Protein AF-A0A8C3X727-F1 (afdb_monomer)

Solvent-accessible surface area (backbone atoms only — not comparable to full-atom values): 5582 Å² total; per-residue (Å²): 142,80,85,74,77,73,68,79,65,77,76,72,66,66,58,40,81,41,79,46,68,51,88,85,69,78,75,52,66,49,81,46,80,42,54,63,90,53,77,89,86,83,81,93,72,91,64,68,66,64,55,50,53,54,52,51,51,49,56,50,51,56,52,51,58,63,72,74,55,81,79,79,84,81,90,80,86,88,82,131

pLDDT: mean 77.81, std 15.09, range [47.38, 94.81]

Structure (mmCIF, N/CA/C/O backbone):
data_AF-A0A8C3X727-F1
#
_entry.id   AF-A0A8C3X727-F1
#
loop_
_atom_site.group_PDB
_atom_site.id
_atom_site.type_symbol
_atom_site.label_atom_id
_atom_site.label_alt_id
_atom_site.label_comp_id
_atom_site.label_asym_id
_atom_site.label_entity_id
_atom_site.label_seq_id
_atom_site.pdbx_PDB_ins_code
_atom_site.Cartn_x
_atom_site.Cartn_y
_atom_site.Cartn_z
_atom_site.occupancy
_atom_site.B_iso_or_equiv
_atom_site.auth_seq_id
_atom_site.auth_comp_id
_atom_site.auth_asym_id
_atom_site.auth_atom_id
_atom_site.pdbx_PDB_model_num
ATOM 1 N N . MET A 1 1 ? -22.806 -7.699 48.076 1.00 60.16 1 MET A N 1
ATOM 2 C CA . MET A 1 1 ? -21.389 -7.896 47.706 1.00 60.16 1 MET A CA 1
ATOM 3 C C . MET A 1 1 ? -21.309 -9.020 46.697 1.00 60.16 1 MET A C 1
ATOM 5 O O . MET A 1 1 ? -21.917 -10.044 46.952 1.00 60.16 1 MET A O 1
ATOM 9 N N . PHE A 1 2 ? -20.644 -8.784 45.570 1.00 51.41 2 PHE A N 1
ATOM 10 C CA . PHE A 1 2 ? -19.701 -9.671 44.874 1.00 51.41 2 PHE A CA 1
ATOM 11 C C . PHE A 1 2 ? -19.593 -9.150 43.444 1.00 51.41 2 PHE A C 1
ATOM 13 O O . PHE A 1 2 ? -20.341 -9.519 42.545 1.00 51.41 2 PHE A O 1
ATOM 20 N N . LEU A 1 3 ? -18.666 -8.207 43.289 1.00 56.22 3 LEU A N 1
ATOM 21 C CA . LEU A 1 3 ? -18.092 -7.820 42.015 1.00 56.22 3 LEU A CA 1
ATOM 22 C C . LEU A 1 3 ? -17.375 -9.079 41.503 1.00 56.22 3 LEU A C 1
ATOM 24 O O . LEU A 1 3 ? -16.224 -9.327 41.860 1.00 56.22 3 LEU A O 1
ATOM 28 N N . SER A 1 4 ? -18.073 -9.951 40.770 1.00 58.19 4 SER A N 1
ATOM 29 C CA . SER A 1 4 ? -17.387 -11.015 40.050 1.00 58.19 4 SER A CA 1
ATOM 30 C C . SER A 1 4 ? -16.560 -10.302 38.997 1.00 58.19 4 SER A C 1
ATOM 32 O O . SER A 1 4 ? -17.083 -9.656 38.090 1.00 58.19 4 SER A O 1
ATOM 34 N N . ALA A 1 5 ? -15.248 -10.312 39.213 1.00 61.12 5 ALA A N 1
ATOM 35 C CA . ALA A 1 5 ? -14.276 -9.814 38.274 1.00 61.12 5 ALA A CA 1
ATOM 36 C C . ALA A 1 5 ? -14.543 -10.513 36.940 1.00 61.12 5 ALA A C 1
ATOM 38 O O . ALA A 1 5 ? -14.102 -11.641 36.717 1.00 61.12 5 ALA A O 1
ATOM 39 N N . VAL A 1 6 ? -15.293 -9.847 36.057 1.00 59.12 6 VAL A N 1
ATOM 40 C CA . VAL A 1 6 ? -15.235 -10.111 34.630 1.00 59.12 6 VAL A CA 1
ATOM 41 C C . VAL A 1 6 ? -13.797 -9.794 34.302 1.00 59.12 6 VAL A C 1
ATOM 43 O O . VAL A 1 6 ? -13.401 -8.637 34.169 1.00 59.12 6 VAL A O 1
ATOM 46 N N . THR A 1 7 ? -12.998 -10.854 34.324 1.00 58.41 7 THR A N 1
ATOM 47 C CA . THR A 1 7 ? -11.623 -10.885 33.880 1.00 58.41 7 THR A CA 1
ATOM 48 C C . THR A 1 7 ? -11.560 -9.984 32.668 1.00 58.41 7 THR A C 1
ATOM 50 O O . THR A 1 7 ? -12.261 -10.241 31.684 1.00 58.41 7 THR A O 1
ATOM 53 N N . PHE A 1 8 ? -10.801 -8.895 32.763 1.00 52.34 8 PHE A N 1
ATOM 54 C CA . PHE A 1 8 ? -10.488 -8.047 31.628 1.00 52.34 8 PHE A CA 1
ATOM 55 C C . PHE A 1 8 ? -9.660 -8.916 30.680 1.00 52.34 8 PHE A C 1
ATOM 57 O O . PHE A 1 8 ? -8.431 -8.932 30.713 1.00 52.34 8 PHE A O 1
ATOM 64 N N . ALA A 1 9 ? -10.361 -9.767 29.932 1.00 58.50 9 ALA A N 1
ATOM 65 C CA . ALA A 1 9 ? -9.816 -10.746 29.027 1.00 58.50 9 ALA A CA 1
ATOM 66 C C . ALA A 1 9 ? -8.991 -9.949 28.034 1.00 58.50 9 ALA A C 1
ATOM 68 O O . ALA A 1 9 ? -9.571 -9.168 27.283 1.00 58.50 9 ALA A O 1
ATOM 69 N N . LYS A 1 10 ? -7.658 -10.077 28.134 1.00 57.00 10 LYS A N 1
ATOM 70 C CA . LYS A 1 10 ? -6.617 -9.450 27.305 1.00 57.00 10 LYS A CA 1
ATOM 71 C C . LYS A 1 10 ? -7.225 -8.524 26.252 1.00 57.00 10 LYS A C 1
ATOM 73 O O . LYS A 1 10 ? -7.557 -8.988 25.161 1.00 57.00 10 LYS A O 1
ATOM 78 N N . SER A 1 11 ? -7.458 -7.263 26.634 1.00 67.12 11 SER A N 1
ATOM 79 C CA . SER A 1 11 ? -8.170 -6.286 25.802 1.00 67.12 11 SER A CA 1
ATOM 80 C C . SER A 1 11 ? -7.667 -6.373 24.365 1.00 67.12 11 SER A C 1
ATOM 82 O O . 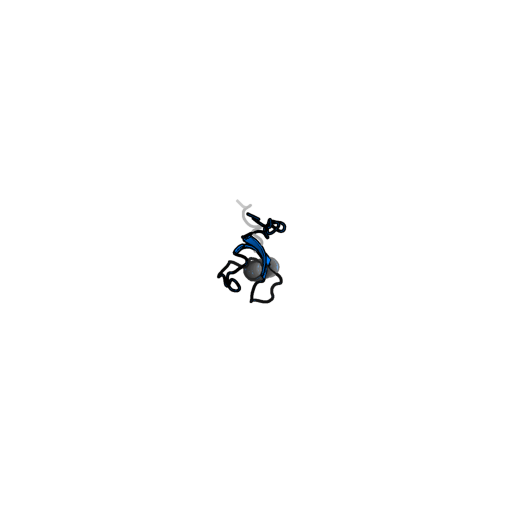SER A 1 11 ? -6.490 -6.128 24.082 1.00 67.12 11 SER A O 1
ATOM 84 N N . LYS A 1 12 ? -8.536 -6.840 23.460 1.00 73.94 12 LYS A N 1
ATOM 85 C CA . LYS A 1 12 ? -8.187 -6.984 22.046 1.00 73.94 12 LYS A CA 1
ATOM 86 C C . LYS A 1 12 ? -7.824 -5.598 21.527 1.00 73.94 12 LYS A C 1
ATOM 88 O O . LYS A 1 12 ? -8.527 -4.629 21.802 1.00 73.94 12 LYS A O 1
ATOM 93 N N . SER A 1 13 ? -6.750 -5.503 20.745 1.00 83.69 13 SER A N 1
ATOM 94 C CA . SER A 1 13 ? -6.308 -4.214 20.215 1.00 83.69 13 SER A CA 1
ATOM 95 C C . SER A 1 13 ? -7.442 -3.522 19.448 1.00 83.69 13 SER A C 1
ATOM 97 O O . SER A 1 13 ? -8.094 -4.129 18.585 1.00 83.69 13 SER A O 1
ATOM 99 N N . LYS A 1 14 ? -7.664 -2.241 19.764 1.00 89.00 14 LYS A N 1
ATOM 100 C CA . LYS A 1 14 ? -8.658 -1.388 19.095 1.00 89.00 14 LYS A CA 1
ATOM 101 C C . LYS A 1 14 ? -8.354 -1.240 17.600 1.00 89.00 14 LYS A C 1
ATOM 103 O O . LYS A 1 14 ? -9.270 -1.176 16.782 1.00 89.00 14 LYS A O 1
ATOM 108 N N . THR A 1 15 ? -7.072 -1.230 17.243 1.00 92.12 15 THR A N 1
ATOM 109 C CA . THR A 1 15 ? -6.579 -1.112 15.869 1.00 92.12 15 THR A CA 1
ATOM 110 C C . THR A 1 15 ? -5.868 -2.382 15.414 1.00 92.12 15 THR A C 1
ATOM 112 O O . THR A 1 15 ? -5.290 -3.124 16.213 1.00 92.12 15 THR A O 1
ATOM 115 N N . ILE A 1 16 ? -5.940 -2.640 14.112 1.00 93.19 16 ILE A N 1
ATOM 116 C CA . ILE A 1 16 ? -5.271 -3.749 13.435 1.00 93.19 16 ILE A CA 1
ATOM 117 C C . ILE A 1 16 ? -4.475 -3.217 12.247 1.00 93.19 16 ILE A C 1
ATOM 119 O O . ILE A 1 16 ? -4.885 -2.249 11.599 1.00 93.19 16 ILE A O 1
ATOM 123 N N . LEU A 1 17 ? -3.337 -3.855 11.980 1.00 94.69 17 LEU A N 1
ATOM 124 C CA . LEU A 1 17 ? -2.597 -3.665 10.742 1.00 94.69 17 LEU A CA 1
ATOM 125 C C . LEU A 1 17 ? -3.280 -4.495 9.655 1.00 94.69 17 LEU A C 1
ATOM 127 O O . LEU A 1 17 ? -3.571 -5.673 9.865 1.00 94.69 17 LEU A O 1
ATOM 131 N N . VAL A 1 18 ? -3.548 -3.882 8.513 1.00 94.00 18 VAL A N 1
ATOM 132 C CA . VAL A 1 18 ? -4.076 -4.567 7.337 1.00 94.00 18 VAL A CA 1
ATOM 133 C C . VAL A 1 18 ? -3.152 -4.365 6.155 1.00 94.00 18 VAL A C 1
ATOM 135 O O . VAL A 1 18 ? -2.595 -3.283 5.972 1.00 94.00 18 VAL A O 1
ATOM 138 N N . LYS A 1 19 ? -3.028 -5.422 5.355 1.00 94.44 19 LYS A N 1
ATOM 139 C CA . LYS A 1 19 ? -2.394 -5.387 4.045 1.00 94.44 19 LYS A CA 1
ATOM 140 C C . LYS A 1 19 ? -3.456 -4.984 3.026 1.00 94.44 19 LYS A C 1
ATOM 142 O O . LYS A 1 19 ? -4.398 -5.735 2.784 1.00 94.44 19 LYS A O 1
ATOM 147 N N . MET A 1 20 ? -3.326 -3.782 2.488 1.00 94.81 20 MET A N 1
ATOM 148 C CA . MET A 1 20 ? -4.120 -3.301 1.365 1.00 94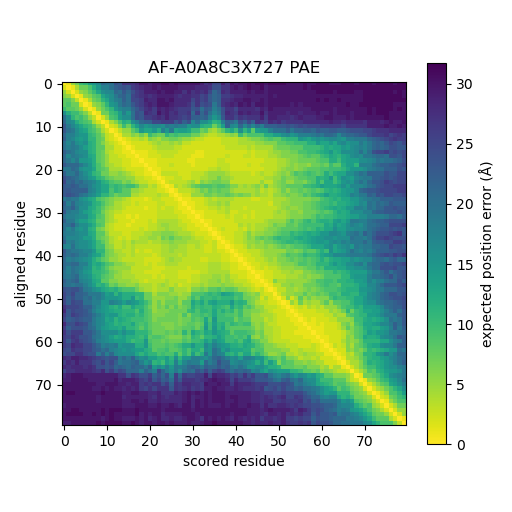.81 20 MET A CA 1
ATOM 149 C C . MET A 1 20 ? -3.545 -3.898 0.088 1.00 94.81 20 MET A C 1
ATOM 151 O O . MET A 1 20 ? -2.326 -3.977 -0.050 1.00 94.81 20 MET A O 1
ATOM 155 N N . MET A 1 21 ? -4.408 -4.326 -0.824 1.00 92.50 21 MET A N 1
ATOM 156 C CA . MET A 1 21 ? -4.008 -4.867 -2.121 1.00 92.50 21 MET A CA 1
ATOM 157 C C . MET A 1 21 ? -4.531 -3.951 -3.219 1.00 92.50 21 MET A C 1
ATOM 159 O O . MET A 1 21 ? -5.673 -3.496 -3.134 1.00 92.50 21 MET A O 1
ATOM 163 N N . SER A 1 22 ? -3.692 -3.679 -4.216 1.00 90.62 22 SER A N 1
ATOM 164 C CA . SER A 1 22 ? -4.096 -2.926 -5.399 1.00 90.62 22 SER A CA 1
ATOM 165 C C . SER A 1 22 ? -5.182 -3.679 -6.168 1.00 90.62 22 SER A C 1
ATOM 167 O O . SER A 1 22 ? -5.106 -4.899 -6.340 1.00 90.62 22 SER A O 1
ATOM 169 N N . GLN A 1 23 ? -6.201 -2.954 -6.630 1.00 87.56 23 GLN A N 1
ATOM 170 C CA . GLN A 1 23 ? -7.294 -3.527 -7.419 1.00 87.56 23 GLN A CA 1
ATOM 171 C C . GLN A 1 23 ? -6.849 -3.884 -8.846 1.00 87.56 23 GLN A C 1
ATOM 173 O O . GLN A 1 23 ? -7.451 -4.756 -9.465 1.00 87.56 23 GLN A O 1
ATOM 178 N N . ALA A 1 24 ? -5.770 -3.270 -9.337 1.00 86.31 24 ALA A N 1
ATOM 179 C CA . ALA A 1 24 ? -5.221 -3.507 -10.669 1.00 86.31 24 ALA A CA 1
ATOM 180 C C . ALA A 1 24 ? -4.568 -4.894 -10.846 1.00 86.31 24 ALA A C 1
ATOM 182 O O . ALA A 1 24 ? -4.142 -5.245 -11.941 1.00 86.31 24 ALA A O 1
ATOM 183 N N . GLY A 1 25 ? -4.466 -5.705 -9.784 1.00 86.06 25 GLY A N 1
ATOM 184 C CA . GLY A 1 25 ? -3.884 -7.050 -9.866 1.00 86.06 25 GLY A CA 1
ATOM 185 C C . GLY A 1 25 ? -2.361 -7.074 -10.058 1.00 86.06 25 GLY A C 1
ATOM 186 O O . GLY A 1 25 ? -1.790 -8.142 -10.243 1.00 86.06 25 GLY A O 1
ATOM 187 N N . THR A 1 26 ? -1.694 -5.924 -9.938 1.00 86.38 26 THR A N 1
ATOM 188 C CA . THR A 1 26 ? -0.234 -5.726 -10.064 1.00 86.38 26 THR A CA 1
ATOM 189 C C . THR A 1 26 ? 0.595 -6.445 -8.996 1.00 86.38 26 THR A C 1
ATOM 191 O O . THR A 1 26 ? 1.817 -6.522 -9.090 1.00 86.38 26 THR A O 1
ATOM 194 N N . GLY A 1 27 ? -0.04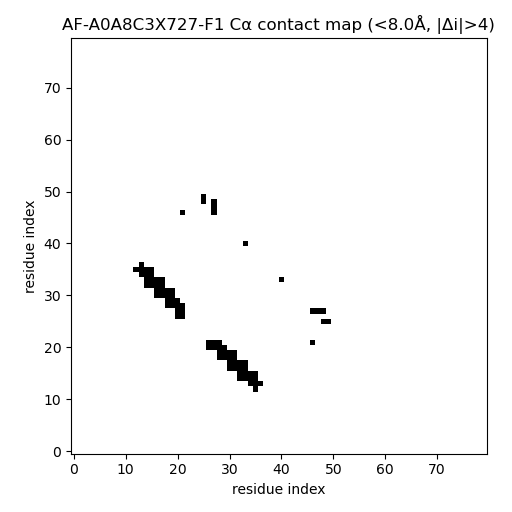9 -6.938 -7.934 1.00 87.25 27 GLY A N 1
ATOM 195 C CA . GLY A 1 27 ? 0.627 -7.489 -6.760 1.00 87.25 27 GLY A CA 1
ATOM 196 C C . GLY A 1 27 ? 1.158 -6.425 -5.791 1.00 87.25 27 GLY A C 1
ATOM 197 O O . GLY A 1 27 ? 1.682 -6.786 -4.733 1.00 87.25 27 GLY A O 1
ATOM 198 N N . PHE A 1 28 ? 0.982 -5.129 -6.086 1.00 89.81 28 PHE A N 1
ATOM 199 C CA . PHE A 1 28 ? 1.342 -4.057 -5.162 1.00 89.81 28 PHE A CA 1
ATOM 200 C C . PHE A 1 28 ? 0.462 -4.094 -3.908 1.00 89.81 28 PHE A C 1
ATOM 202 O O . PHE A 1 28 ? -0.764 -4.253 -3.958 1.00 89.81 28 PHE A O 1
ATOM 209 N N . SER A 1 29 ? 1.106 -3.957 -2.750 1.00 91.88 29 SER A N 1
ATOM 210 C CA . SER A 1 29 ? 0.425 -3.977 -1.463 1.00 91.88 29 SER A CA 1
ATOM 211 C C . SER A 1 29 ? 1.115 -3.075 -0.457 1.00 91.88 29 SER A C 1
ATOM 213 O O . SER A 1 29 ? 2.343 -3.018 -0.412 1.00 91.88 29 SER A O 1
ATOM 215 N N . PHE A 1 30 ? 0.326 -2.409 0.380 1.00 92.62 30 PHE A N 1
ATOM 216 C CA . PHE A 1 30 ? 0.837 -1.529 1.425 1.00 92.62 30 PHE A CA 1
ATOM 217 C C . PHE A 1 30 ? 0.134 -1.792 2.753 1.00 92.62 30 PHE A C 1
ATOM 219 O O . PHE A 1 30 ? -1.001 -2.268 2.804 1.00 92.62 30 PHE A O 1
ATOM 226 N N . ASN A 1 31 ? 0.816 -1.480 3.851 1.00 94.69 31 ASN A N 1
ATOM 227 C CA . ASN A 1 31 ? 0.280 -1.687 5.188 1.00 94.69 31 ASN A CA 1
ATOM 228 C C . ASN A 1 31 ? -0.392 -0.411 5.691 1.00 94.69 31 ASN A C 1
ATOM 230 O O . ASN A 1 31 ? 0.183 0.671 5.621 1.00 94.69 31 ASN A O 1
ATOM 234 N N . THR A 1 32 ? -1.585 -0.539 6.266 1.00 93.62 32 THR A N 1
ATOM 235 C CA . THR A 1 32 ? -2.259 0.575 6.941 1.00 93.62 32 THR A CA 1
ATOM 236 C C . THR A 1 32 ? -2.917 0.127 8.239 1.00 93.62 32 THR A C 1
ATOM 238 O O . THR A 1 32 ? -3.142 -1.062 8.476 1.00 93.62 32 THR A O 1
ATOM 241 N N . LYS A 1 33 ? -3.197 1.085 9.122 1.00 94.25 33 LYS A N 1
ATOM 242 C CA . LYS A 1 33 ? -3.874 0.841 10.397 1.00 94.25 33 LYS A CA 1
ATOM 243 C C . LYS A 1 33 ? -5.354 1.163 10.240 1.00 94.25 33 LYS A C 1
ATOM 245 O O . LYS A 1 33 ? -5.712 2.252 9.805 1.00 94.25 33 LYS A O 1
ATOM 250 N N . ARG A 1 34 ? -6.223 0.246 10.668 1.00 93.12 34 ARG A N 1
ATOM 251 C CA . ARG A 1 34 ? -7.670 0.495 10.762 1.00 93.12 34 ARG A CA 1
ATOM 252 C C . ARG A 1 34 ? -8.230 0.079 12.115 1.00 93.12 34 ARG A C 1
ATOM 254 O O . ARG A 1 34 ? -7.647 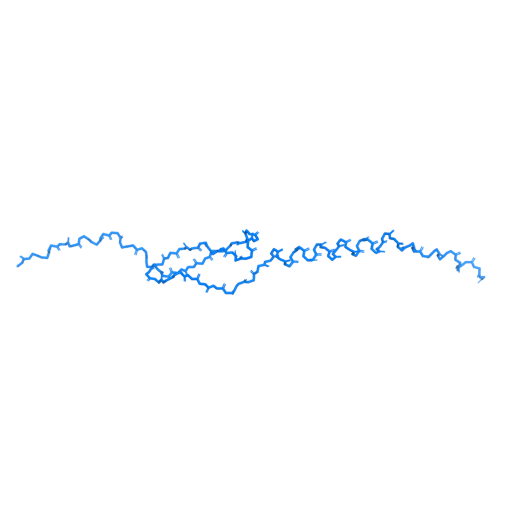-0.754 12.808 1.00 93.12 34 ARG A O 1
ATOM 261 N N . SER A 1 35 ? -9.379 0.642 12.484 1.00 93.00 35 SER A N 1
ATOM 262 C CA . SER A 1 35 ? -10.150 0.161 13.636 1.00 93.00 35 SER A CA 1
ATOM 263 C C . SER A 1 35 ? -10.704 -1.235 13.352 1.00 93.00 35 SER A C 1
ATOM 265 O O . SER A 1 35 ? -11.189 -1.500 12.249 1.00 93.00 35 SER A O 1
ATOM 267 N N . ARG A 1 36 ? -10.650 -2.121 14.351 1.00 88.00 36 ARG A N 1
ATOM 268 C CA . ARG A 1 36 ? -11.104 -3.515 14.235 1.00 88.00 36 ARG A CA 1
ATOM 269 C C . ARG A 1 36 ? -12.599 -3.629 13.929 1.00 88.00 36 ARG A C 1
ATOM 271 O O . ARG A 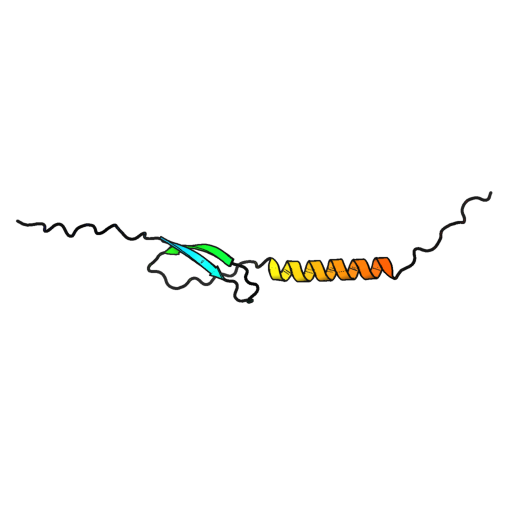1 36 ? -12.983 -4.513 13.176 1.00 88.00 36 ARG A O 1
ATOM 278 N N . LEU A 1 37 ? -13.409 -2.748 14.516 1.00 91.06 37 LEU A N 1
ATOM 279 C CA . LEU A 1 37 ? -14.873 -2.764 14.403 1.00 91.06 37 LEU A CA 1
ATOM 280 C C . LEU A 1 37 ? -15.397 -2.033 13.160 1.00 91.06 37 LEU A C 1
ATOM 282 O O . LEU A 1 37 ? -16.594 -2.045 12.908 1.00 91.06 37 LEU A O 1
ATOM 286 N N . ARG A 1 38 ? -14.518 -1.372 12.399 1.00 90.25 38 ARG A N 1
ATOM 287 C CA . ARG A 1 38 ? -14.902 -0.671 11.171 1.00 90.25 38 ARG A CA 1
ATOM 288 C C . ARG A 1 38 ? -15.001 -1.657 10.006 1.00 90.25 38 ARG A C 1
ATOM 290 O O . ARG A 1 38 ? -14.332 -2.694 10.006 1.00 90.25 38 ARG A O 1
ATOM 297 N N . GLU A 1 39 ? -15.785 -1.293 9.000 1.00 92.25 39 GLU A N 1
ATOM 298 C CA . GLU A 1 39 ? -15.876 -1.994 7.718 1.00 92.25 39 GLU A CA 1
ATOM 299 C C . GLU A 1 39 ? -14.526 -2.071 6.979 1.00 92.25 39 GLU A C 1
ATOM 301 O O . GLU A 1 39 ? -13.512 -1.486 7.392 1.00 92.25 39 GLU A O 1
ATOM 306 N N . LYS A 1 40 ? -14.497 -2.856 5.894 1.00 91.88 40 LYS A N 1
ATOM 307 C CA . LYS A 1 40 ? -13.315 -2.988 5.035 1.00 91.88 40 LYS A CA 1
ATOM 308 C C . LYS A 1 40 ? -12.973 -1.630 4.422 1.00 91.88 40 LYS A C 1
ATOM 310 O O . LYS A 1 40 ? -13.846 -0.886 4.000 1.00 91.88 40 LYS A O 1
ATOM 315 N N . LEU A 1 41 ? -11.684 -1.316 4.411 1.00 91.25 41 LEU A N 1
ATOM 316 C CA . LEU A 1 41 ? -11.187 -0.038 3.928 1.00 91.25 41 LEU A CA 1
ATOM 317 C C . LEU A 1 41 ? -11.051 -0.084 2.401 1.00 91.25 41 LEU A C 1
ATOM 319 O O . LEU A 1 41 ? -10.479 -1.038 1.879 1.00 91.25 41 LEU A O 1
ATOM 323 N N . THR A 1 42 ? -11.529 0.946 1.712 1.00 91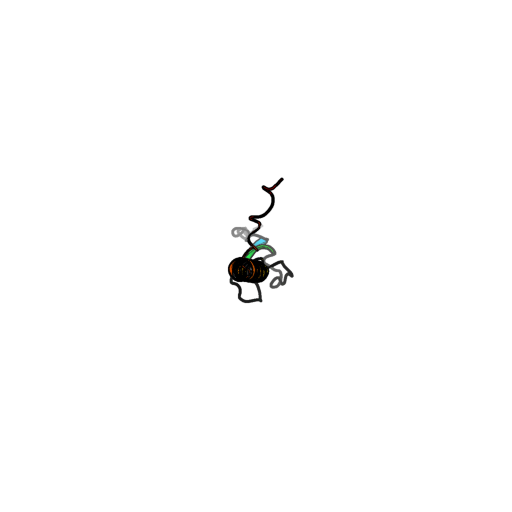.44 42 THR A N 1
ATOM 324 C CA . THR A 1 42 ? -11.251 1.215 0.296 1.00 91.44 42 THR A CA 1
ATOM 325 C C . THR A 1 42 ? -10.509 2.547 0.216 1.00 91.44 42 THR A C 1
ATOM 327 O O . THR A 1 42 ? -10.918 3.530 0.832 1.00 91.44 42 THR A O 1
ATOM 330 N N . LEU A 1 43 ? -9.358 2.566 -0.456 1.00 90.44 43 LEU A N 1
ATOM 331 C CA . LEU A 1 43 ? -8.506 3.750 -0.580 1.00 90.44 43 LEU A CA 1
ATOM 332 C C . LEU A 1 43 ? -8.049 3.895 -2.025 1.00 90.44 43 LEU A C 1
ATOM 334 O O . LEU A 1 43 ? -7.673 2.903 -2.646 1.00 90.44 43 LEU A O 1
ATOM 3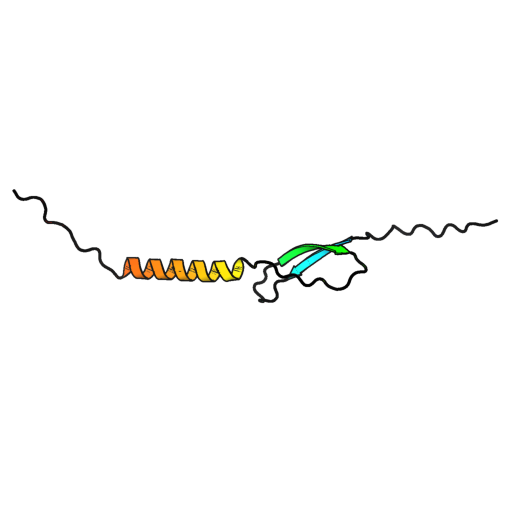38 N N . LEU A 1 44 ? -8.017 5.134 -2.507 1.00 92.00 44 LEU A N 1
ATOM 339 C CA . LEU A 1 44 ? -7.315 5.493 -3.731 1.00 92.00 44 LEU A CA 1
ATOM 340 C C . LEU A 1 44 ? -5.859 5.784 -3.356 1.00 92.00 44 LEU A C 1
ATOM 342 O O . LEU A 1 44 ? -5.577 6.751 -2.649 1.00 92.00 44 LEU A O 1
ATOM 346 N N . HIS A 1 45 ? -4.954 4.898 -3.763 1.00 89.94 45 HIS A N 1
ATOM 347 C CA . HIS A 1 45 ? -3.524 4.994 -3.488 1.00 89.94 45 HIS A CA 1
ATOM 348 C C . HIS A 1 45 ? -2.749 4.760 -4.782 1.00 89.94 45 HIS A C 1
ATOM 350 O O . HIS A 1 45 ? -3.146 3.924 -5.588 1.00 89.94 45 HIS A O 1
ATOM 356 N N . TYR A 1 46 ? -1.646 5.485 -4.959 1.00 89.56 46 TYR A N 1
ATOM 357 C CA . TYR A 1 46 ? -0.768 5.333 -6.116 1.00 89.56 46 TYR A CA 1
ATOM 358 C C . TYR A 1 46 ? -0.148 3.928 -6.168 1.00 89.56 46 TYR A C 1
ATOM 360 O O . TYR A 1 46 ? 0.324 3.429 -5.138 1.00 89.56 46 TYR A O 1
ATOM 368 N N . ASP A 1 47 ? -0.145 3.324 -7.357 1.00 90.06 47 ASP A N 1
ATOM 369 C CA . ASP A 1 47 ? 0.493 2.042 -7.649 1.00 90.06 47 ASP A CA 1
ATOM 370 C C . ASP A 1 47 ? 1.707 2.269 -8.569 1.00 90.06 47 ASP A C 1
ATOM 372 O O . ASP A 1 47 ? 1.542 2.583 -9.749 1.00 90.06 47 ASP A O 1
ATOM 376 N N . PRO A 1 48 ? 2.941 2.135 -8.055 1.00 85.62 48 PRO A N 1
ATOM 377 C CA . PRO A 1 48 ? 4.142 2.391 -8.843 1.00 85.62 48 PRO A CA 1
ATOM 378 C C . PRO A 1 48 ? 4.391 1.344 -9.939 1.00 85.62 48 PRO A C 1
ATOM 380 O O . PRO A 1 48 ? 5.208 1.591 -10.824 1.00 85.62 48 PRO A O 1
ATOM 383 N N . VAL A 1 49 ? 3.735 0.176 -9.892 1.00 84.88 49 VAL A N 1
ATOM 384 C CA . VAL A 1 49 ? 3.976 -0.908 -10.859 1.00 84.88 49 VAL A CA 1
ATOM 385 C C . VAL A 1 49 ? 3.451 -0.539 -12.246 1.00 84.88 49 VAL A C 1
ATOM 387 O O . VAL A 1 49 ? 4.089 -0.860 -13.246 1.00 84.88 49 VAL A O 1
ATOM 390 N N . GLU A 1 50 ? 2.325 0.172 -12.311 1.00 78.06 50 GLU A N 1
ATOM 391 C CA . GLU A 1 50 ? 1.729 0.590 -13.584 1.00 78.06 50 GLU A CA 1
ATOM 392 C C . GLU A 1 50 ? 2.620 1.600 -14.309 1.00 78.06 50 GLU A C 1
ATOM 394 O O . GLU A 1 50 ? 2.952 1.416 -15.481 1.00 78.06 50 GLU A O 1
ATOM 399 N N . GLN A 1 51 ? 3.080 2.622 -13.586 1.00 78.50 51 GLN A N 1
ATOM 400 C CA . GLN A 1 51 ? 3.972 3.632 -14.144 1.00 78.50 51 GLN A CA 1
ATOM 401 C C . GLN A 1 51 ? 5.339 3.041 -14.509 1.00 78.50 51 GLN A C 1
ATOM 403 O O . GLN A 1 51 ? 5.868 3.336 -15.575 1.00 78.50 51 GLN A O 1
ATOM 408 N N . GLY A 1 52 ? 5.887 2.152 -13.674 1.00 78.62 52 GLY A N 1
ATOM 409 C CA . GLY A 1 52 ? 7.183 1.530 -13.940 1.00 78.62 52 GLY A CA 1
ATOM 410 C C . GLY A 1 52 ? 7.211 0.719 -15.239 1.00 78.62 52 GLY A C 1
ATOM 411 O O . GLY A 1 52 ? 8.223 0.716 -15.937 1.00 78.62 52 GLY A O 1
ATOM 412 N N . LEU A 1 53 ? 6.102 0.065 -15.605 1.00 80.12 53 LEU A N 1
ATOM 413 C CA . LEU A 1 53 ? 6.008 -0.652 -16.877 1.00 80.12 53 LEU A CA 1
ATOM 414 C C . LEU A 1 53 ? 6.010 0.311 -18.073 1.00 80.12 53 LEU A C 1
ATOM 416 O O . LEU A 1 53 ? 6.704 0.061 -19.057 1.00 80.12 53 LEU A O 1
ATOM 420 N N . LEU A 1 54 ? 5.262 1.410 -17.980 1.00 81.19 54 LEU A N 1
ATOM 421 C CA . LEU A 1 54 ? 5.217 2.450 -19.011 1.00 81.19 54 LEU A CA 1
ATOM 422 C C . LEU A 1 54 ? 6.582 3.121 -19.191 1.00 81.19 54 LEU A C 1
ATOM 424 O O . LEU A 1 54 ? 7.046 3.257 -20.322 1.00 81.19 54 LEU A O 1
ATOM 428 N N . ASP A 1 55 ? 7.255 3.455 -18.091 1.00 80.75 55 ASP A N 1
ATOM 429 C CA . ASP A 1 55 ? 8.584 4.069 -18.110 1.00 80.75 55 ASP A CA 1
ATOM 430 C C . ASP A 1 55 ? 9.630 3.121 -18.717 1.00 80.75 55 ASP A C 1
ATOM 432 O O . ASP A 1 55 ? 10.467 3.543 -19.515 1.00 80.75 55 ASP A O 1
ATOM 436 N N . LEU A 1 56 ? 9.562 1.820 -18.407 1.00 83.50 56 LEU A N 1
ATOM 437 C CA . LEU A 1 56 ? 10.433 0.809 -19.015 1.00 83.50 56 LEU A CA 1
ATOM 438 C C . LEU A 1 56 ? 10.179 0.646 -20.516 1.00 83.50 56 LEU A C 1
ATOM 440 O O . LEU A 1 56 ? 11.130 0.470 -21.280 1.00 83.50 56 LEU A O 1
ATOM 444 N N . LEU A 1 57 ? 8.919 0.696 -20.951 1.00 84.88 57 LEU A N 1
ATOM 445 C CA . LEU A 1 57 ? 8.571 0.628 -22.370 1.00 84.88 57 LEU A CA 1
ATOM 446 C C . LEU A 1 57 ? 9.060 1.868 -23.122 1.00 84.88 57 LEU A C 1
ATOM 448 O O . LEU A 1 57 ? 9.659 1.724 -24.186 1.00 84.88 57 LEU A O 1
ATOM 452 N N . LEU A 1 58 ? 8.886 3.058 -22.549 1.00 84.75 58 LEU A N 1
ATOM 453 C CA . LEU A 1 58 ? 9.418 4.310 -23.091 1.00 84.75 58 LEU A CA 1
ATOM 454 C C . LEU A 1 58 ? 10.944 4.275 -23.190 1.00 84.75 58 LEU A C 1
ATOM 456 O O . LEU A 1 58 ? 11.491 4.497 -24.268 1.00 84.75 58 LEU A O 1
ATOM 460 N N . ALA A 1 59 ? 11.632 3.890 -22.112 1.00 85.06 59 ALA A N 1
ATOM 461 C CA . ALA A 1 59 ? 13.086 3.751 -22.108 1.00 85.06 59 ALA A CA 1
ATOM 462 C C . ALA A 1 59 ? 13.566 2.721 -23.143 1.00 85.06 59 ALA A C 1
ATOM 464 O O . ALA A 1 59 ? 14.584 2.921 -23.810 1.00 85.06 59 ALA A O 1
ATOM 465 N N . ARG A 1 60 ? 12.814 1.626 -23.324 1.00 89.19 60 ARG A N 1
ATOM 466 C CA . ARG A 1 60 ? 13.102 0.632 -24.358 1.00 89.19 60 ARG A CA 1
ATOM 467 C C . ARG A 1 60 ? 12.943 1.236 -25.750 1.00 89.19 60 ARG A C 1
ATOM 469 O O . ARG A 1 60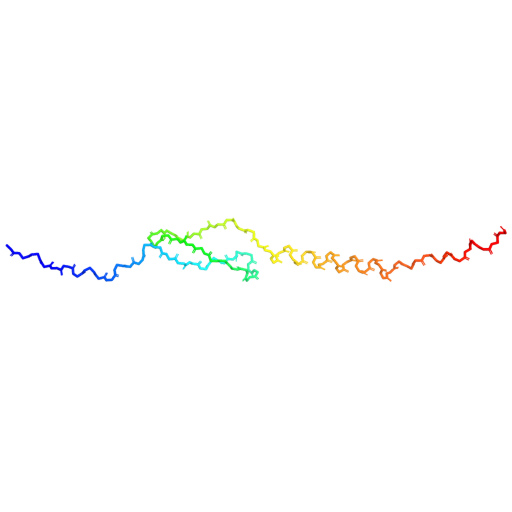 ? 13.845 1.048 -26.560 1.00 89.19 60 ARG A O 1
ATOM 476 N N . MET A 1 61 ? 11.851 1.949 -26.025 1.00 84.12 61 MET A N 1
ATOM 477 C CA . MET A 1 61 ? 11.591 2.605 -27.314 1.00 84.12 61 MET A CA 1
ATOM 478 C C . MET A 1 61 ? 12.650 3.664 -27.653 1.00 84.12 61 MET A C 1
ATOM 480 O O . MET A 1 61 ? 13.188 3.644 -28.755 1.00 84.12 61 MET A O 1
ATOM 484 N N . GLU A 1 62 ? 13.059 4.500 -26.697 1.00 81.31 62 GLU A N 1
ATOM 485 C CA . GLU A 1 62 ? 14.138 5.480 -26.908 1.00 81.31 62 GLU A CA 1
ATOM 486 C C . GLU A 1 62 ? 15.485 4.830 -27.257 1.00 81.31 62 GLU A C 1
ATOM 488 O O . GLU A 1 62 ? 16.331 5.418 -27.936 1.00 81.31 62 GLU A O 1
ATOM 493 N N . GLN A 1 63 ? 15.726 3.611 -26.777 1.00 81.56 63 GLN A N 1
ATOM 494 C CA . GLN A 1 63 ? 16.928 2.852 -27.107 1.00 81.56 63 GLN A CA 1
ATOM 495 C C . GLN A 1 63 ? 16.871 2.290 -28.539 1.00 81.56 63 GLN A C 1
ATOM 497 O O . GLN A 1 63 ? 17.910 2.196 -29.198 1.00 81.56 63 GLN A O 1
ATOM 502 N N . TRP A 1 64 ? 15.672 1.974 -29.042 1.00 72.25 64 TRP A N 1
ATOM 503 C CA . TRP A 1 64 ? 15.450 1.603 -30.443 1.00 72.25 64 TRP A CA 1
ATOM 504 C C . TRP A 1 64 ? 15.698 2.793 -31.379 1.00 72.25 64 TRP A C 1
ATOM 506 O O . TRP A 1 64 ? 16.463 2.659 -32.329 1.00 72.25 64 TRP A O 1
ATOM 516 N N . ASP A 1 65 ? 15.196 3.988 -31.065 1.00 75.31 65 ASP A N 1
ATOM 517 C CA . ASP A 1 65 ? 15.454 5.176 -31.900 1.00 75.31 65 ASP A CA 1
ATOM 518 C C . ASP A 1 65 ? 16.950 5.522 -31.987 1.00 75.31 65 ASP A C 1
ATOM 520 O O . ASP A 1 65 ? 17.467 5.874 -33.050 1.00 75.31 65 ASP A O 1
ATOM 524 N N . ARG A 1 66 ? 17.689 5.337 -30.885 1.00 66.06 66 ARG A N 1
ATOM 525 C CA . ARG A 1 66 ? 19.139 5.590 -30.822 1.00 66.06 66 ARG A CA 1
ATOM 526 C C . ARG A 1 66 ? 19.983 4.604 -31.629 1.00 66.06 66 ARG A C 1
ATOM 528 O O . ARG A 1 66 ? 21.118 4.922 -31.966 1.00 66.06 66 ARG A O 1
ATOM 535 N N . THR A 1 67 ? 19.468 3.402 -31.877 1.00 67.12 67 THR A N 1
ATOM 536 C CA . THR A 1 67 ? 20.208 2.324 -32.553 1.00 67.12 67 THR A CA 1
ATOM 537 C C . THR A 1 67 ? 19.908 2.236 -34.050 1.00 67.12 67 THR A C 1
ATOM 539 O O . THR A 1 67 ? 20.737 1.708 -34.787 1.00 67.12 67 THR A O 1
ATOM 542 N N . TYR A 1 68 ? 18.788 2.799 -34.519 1.00 60.09 68 TYR A N 1
ATOM 543 C CA . TYR A 1 68 ? 18.381 2.773 -35.932 1.00 60.09 68 TYR A CA 1
ATOM 544 C C . TYR A 1 68 ? 18.636 4.079 -36.708 1.00 60.09 68 TYR A C 1
ATOM 546 O O . TYR A 1 68 ? 18.538 4.077 -37.935 1.00 60.09 68 TYR A O 1
ATOM 554 N N . LEU A 1 69 ? 19.019 5.175 -36.044 1.00 57.12 69 LEU A N 1
ATOM 555 C CA . LEU A 1 69 ? 19.497 6.398 -36.701 1.00 57.12 69 LEU A CA 1
ATOM 556 C C . LEU A 1 69 ? 21.038 6.426 -36.703 1.00 57.12 69 LEU A C 1
ATOM 558 O O . LEU A 1 69 ? 21.637 6.708 -35.663 1.00 57.12 69 LEU A O 1
ATOM 562 N N . PRO A 1 70 ? 21.722 6.157 -37.834 1.00 56.00 70 PRO A N 1
ATOM 563 C CA . PRO A 1 70 ? 23.169 6.300 -37.888 1.00 56.00 70 PRO A CA 1
ATOM 564 C C . PRO A 1 70 ? 23.526 7.788 -37.796 1.00 56.00 70 PRO A C 1
ATOM 566 O O . PRO A 1 70 ? 23.092 8.604 -38.609 1.00 56.00 70 PRO A O 1
ATOM 569 N N . THR A 1 71 ? 24.332 8.154 -36.799 1.00 63.78 71 THR A N 1
ATOM 570 C CA . THR A 1 71 ? 24.920 9.491 -36.680 1.00 63.78 71 THR A CA 1
ATOM 571 C C . THR A 1 71 ? 25.714 9.813 -37.942 1.00 63.78 71 THR A C 1
ATOM 573 O O . THR A 1 71 ? 26.691 9.131 -38.258 1.00 63.78 71 THR A O 1
ATOM 576 N N . GLY A 1 72 ? 25.286 10.850 -38.663 1.00 59.03 72 GLY A N 1
ATOM 577 C CA . GLY A 1 72 ? 25.978 11.364 -39.837 1.00 59.03 72 GLY A CA 1
ATOM 578 C C . GLY A 1 72 ? 27.434 11.704 -39.520 1.00 59.03 72 GLY A C 1
ATOM 579 O O . GLY A 1 72 ? 27.724 12.536 -38.664 1.00 59.03 72 GLY A O 1
ATOM 580 N N . ASN A 1 73 ? 28.333 11.032 -40.234 1.00 58.19 73 ASN A N 1
ATOM 581 C CA . ASN A 1 73 ? 29.775 11.243 -40.259 1.00 58.19 73 ASN A CA 1
ATOM 582 C C . ASN A 1 73 ? 30.114 12.712 -40.586 1.00 58.19 73 ASN A C 1
ATOM 584 O O . ASN A 1 73 ? 29.850 13.190 -41.687 1.00 58.19 73 ASN A O 1
ATOM 588 N N . ASN A 1 74 ? 30.739 13.411 -39.640 1.00 59.84 74 ASN A N 1
ATOM 589 C CA . ASN A 1 74 ? 31.220 14.786 -39.762 1.00 59.84 74 ASN A CA 1
ATOM 590 C C . ASN A 1 74 ? 32.756 14.851 -39.863 1.00 59.84 74 ASN A C 1
ATOM 592 O O . ASN A 1 74 ? 33.413 15.632 -39.178 1.00 59.84 74 ASN A O 1
ATOM 596 N N . ASN A 1 75 ? 33.328 14.086 -40.792 1.00 56.94 75 ASN A N 1
ATOM 597 C CA . ASN A 1 75 ? 34.720 14.221 -41.219 1.00 56.94 75 ASN A CA 1
ATOM 598 C C . ASN A 1 75 ? 34.856 15.240 -42.367 1.00 56.94 75 ASN A C 1
ATOM 600 O O . ASN A 1 75 ? 35.213 14.862 -43.478 1.00 56.94 75 ASN A O 1
ATOM 604 N N . ASN A 1 76 ? 34.574 16.529 -42.139 1.00 56.62 76 ASN A N 1
ATOM 605 C CA . ASN A 1 76 ? 35.050 17.583 -43.052 1.00 56.62 76 ASN A CA 1
ATOM 606 C C . ASN A 1 76 ? 35.099 18.973 -42.395 1.00 56.62 76 ASN A C 1
ATOM 608 O O . ASN A 1 76 ? 34.264 19.825 -42.685 1.00 56.62 76 ASN A O 1
ATOM 612 N N . LYS A 1 77 ? 36.068 19.200 -41.498 1.00 49.88 77 LYS A N 1
ATOM 613 C CA . LYS A 1 77 ? 36.538 20.547 -41.104 1.00 49.88 77 LYS A CA 1
ATOM 614 C C . LYS A 1 77 ? 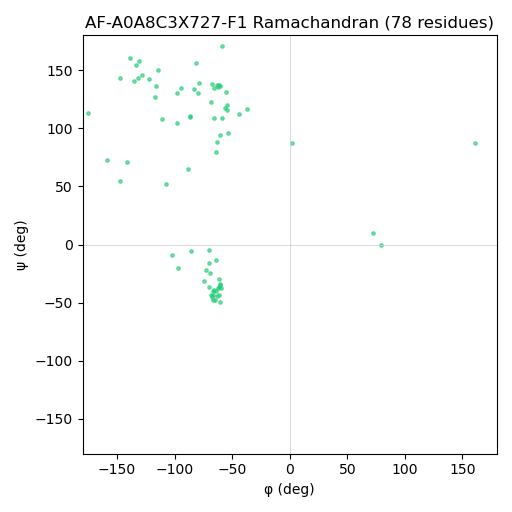38.040 20.525 -40.771 1.00 49.88 77 LYS A C 1
ATOM 616 O O . LYS A 1 77 ? 38.445 20.887 -39.672 1.00 49.88 77 LYS A O 1
ATOM 621 N N . ARG A 1 78 ? 38.867 20.034 -41.702 1.00 50.66 78 ARG A N 1
ATOM 622 C CA . ARG A 1 78 ? 40.336 20.212 -41.705 1.00 50.66 78 ARG A CA 1
ATOM 623 C C . ARG A 1 78 ? 40.841 20.426 -43.137 1.00 50.66 78 ARG A C 1
ATOM 625 O O . ARG A 1 78 ? 41.453 19.546 -43.720 1.00 50.66 78 ARG A O 1
ATOM 632 N N . THR A 1 79 ? 40.522 21.598 -43.668 1.00 48.97 79 THR A N 1
ATOM 633 C CA . THR A 1 79 ? 41.095 22.283 -44.846 1.00 48.97 79 THR A CA 1
ATOM 634 C C . THR A 1 79 ? 40.363 23.625 -44.823 1.00 48.97 79 THR A C 1
ATOM 636 O O . THR A 1 79 ? 39.136 23.615 -44.877 1.00 48.97 79 THR A O 1
ATOM 639 N N . ILE A 1 80 ? 40.974 24.782 -44.575 1.00 47.38 80 ILE A N 1
ATOM 640 C CA . ILE A 1 80 ? 42.245 25.364 -45.028 1.00 47.38 80 ILE A CA 1
ATOM 641 C C . ILE A 1 80 ? 42.747 26.294 -43.915 1.00 47.38 80 ILE A C 1
ATOM 643 O O . ILE A 1 80 ? 41.871 26.882 -43.239 1.00 47.38 80 ILE A O 1
#

Nearest PDB structures (foldseek):
  6hix-assembly1_A4  TM=2.823E-01  e=2.672E+00  Trypanosoma brucei brucei

Sequence (80 aa):
MFLSAVTFAKSKSKTILVKMMSQAGTGFSFNTKRSRLREKLTLLHYDPVEQGLLDLLLARMEQWDRTYLPTGNNNNKRTI

Organism: NCBI:txid51154

Secondary structure (DSSP, 8-state):
-------------SEEEEEEE-TTSS--EEEEEEETTSPPP------HHHHHHHHHHHHHHHHHHHHHSPPPP-------

Foldseek 3Di:
DDPPPPPCPPPDDQKDKDWDADPVPLRDIDIDIDGPPDDDDDDDDDDVSVVVVVVVVVVVVVVVVVVPDPDDDPPDDPDD

Mean predicted aligned error: 14.11 Å

Radius of gyration: 30.01 Å; Cα contacts (8 Å, |Δi|>4): 42; chains: 1; bounding box: 64×36×93 Å

InterPro domains:
  IPR011332 Zinc-binding ribosomal protein [SSF57829] (10-49)
  IPR038584 Large ribosomal subunit protein bL33 superfamily [G3DSA:2.20.28.120] (1-66)
  IPR052008 Mitochondrial ribosomal protein bL33 [PTHR47037] (1-49)